Protein AF-A0A2G9TM14-F1 (afdb_monomer)

Secondary structure (DSSP, 8-state):
--------GGGHHHHHHHHHHHT----------SSSEEEE--SS-GGG---SEEEETHHHH-PPPPPP-----PPPPPPP-PPTT--HHHHHHHHHHSTTTS--HHHHTSS-S-TTS-EEE-SEETTTTEE--S--EE-S-SS-------

Solvent-accessible surface area (backbone atoms only — not comparable to full-atom values): 10535 Å² total; per-residue (Å²): 140,88,87,88,81,93,70,62,76,90,51,46,68,58,52,55,52,50,26,63,73,73,70,48,92,83,79,88,88,79,80,88,69,97,60,68,55,50,74,43,77,63,94,86,53,81,84,72,78,70,54,90,38,74,47,58,51,63,69,78,71,72,63,82,80,86,82,80,91,83,79,91,74,90,77,87,81,77,83,92,78,77,67,88,86,71,44,70,68,58,52,50,57,55,50,53,66,35,78,93,64,26,84,52,51,81,64,65,70,75,51,88,77,53,81,87,76,36,58,76,34,50,49,48,41,73,97,79,53,44,63,69,44,92,58,77,39,69,51,95,56,97,78,71,90,68,87,84,81,126

pLDDT: mean 88.78, std 11.67, range [35.34, 97.94]

Structure (mmCIF, N/CA/C/O backbone):
data_AF-A0A2G9TM14-F1
#
_entry.id   AF-A0A2G9TM14-F1
#
loop_
_atom_site.group_PDB
_atom_site.id
_atom_site.type_symbol
_atom_site.label_atom_id
_atom_site.label_alt_id
_atom_site.label_comp_id
_atom_site.label_asym_id
_atom_site.label_entity_id
_atom_site.label_seq_id
_atom_site.pdbx_PDB_ins_code
_atom_site.Cartn_x
_atom_site.Cartn_y
_atom_site.Cartn_z
_atom_site.occupancy
_atom_site.B_iso_or_equiv
_atom_site.auth_seq_id
_atom_site.auth_comp_id
_atom_site.auth_asym_id
_atom_site.auth_atom_id
_atom_site.pdbx_PDB_model_num
ATOM 1 N N . GLU A 1 1 ? -1.381 -6.769 13.322 1.00 81.75 1 GLU A N 1
ATOM 2 C CA . GLU A 1 1 ? -2.115 -5.546 12.958 1.00 81.75 1 GLU A CA 1
ATOM 3 C C . GLU A 1 1 ? -3.062 -5.262 14.109 1.00 81.75 1 GLU A C 1
ATOM 5 O O . GLU A 1 1 ? -3.769 -6.182 14.501 1.00 81.75 1 GLU A O 1
ATOM 10 N N . ASN A 1 2 ? -2.939 -4.099 14.749 1.00 91.44 2 ASN A N 1
ATOM 11 C CA . ASN A 1 2 ? -3.722 -3.729 15.928 1.00 91.44 2 ASN A CA 1
ATOM 12 C C . ASN A 1 2 ? -4.331 -2.359 15.658 1.00 91.44 2 ASN A C 1
ATOM 14 O O . ASN A 1 2 ? -3.583 -1.406 15.448 1.00 91.44 2 ASN A O 1
ATOM 18 N N . ASP A 1 3 ? -5.652 -2.275 15.729 1.00 92.94 3 ASP A N 1
ATOM 19 C CA . ASP A 1 3 ? -6.390 -1.030 15.560 1.00 92.94 3 ASP A CA 1
ATOM 20 C C . ASP A 1 3 ? -7.134 -0.679 16.846 1.00 92.94 3 ASP A C 1
ATOM 22 O O . ASP A 1 3 ? -7.548 -1.555 17.612 1.00 92.94 3 ASP A O 1
ATOM 26 N N . ALA A 1 4 ? -7.311 0.619 17.080 1.00 93.38 4 ALA A N 1
ATOM 27 C CA . ALA A 1 4 ? -8.100 1.144 18.183 1.00 93.38 4 ALA A CA 1
ATOM 28 C C . ALA A 1 4 ? -9.312 1.893 17.626 1.00 93.38 4 ALA A C 1
ATOM 30 O O . ALA A 1 4 ? -9.182 2.728 16.732 1.00 93.38 4 ALA A O 1
ATOM 31 N N . ALA A 1 5 ? -10.491 1.609 18.175 1.00 93.44 5 ALA A N 1
ATOM 32 C CA . ALA A 1 5 ? -11.732 2.262 17.787 1.00 93.44 5 ALA A CA 1
ATOM 33 C C . ALA A 1 5 ? -12.527 2.675 19.024 1.00 93.44 5 ALA A C 1
ATOM 35 O O . ALA A 1 5 ? -12.603 1.934 20.007 1.00 93.44 5 ALA A O 1
ATOM 36 N N . LEU A 1 6 ? -13.157 3.848 18.951 1.00 94.88 6 LEU A N 1
ATOM 37 C CA . LEU A 1 6 ? -14.148 4.270 19.930 1.00 94.88 6 LEU A CA 1
ATOM 38 C C . LEU A 1 6 ? -15.500 3.657 19.566 1.00 94.88 6 LEU A C 1
ATOM 40 O O . LEU A 1 6 ? -15.990 3.825 18.449 1.00 94.88 6 LEU A O 1
ATOM 44 N N . VAL A 1 7 ? -16.105 2.951 20.515 1.00 94.50 7 VAL A N 1
ATOM 45 C CA . VAL A 1 7 ? -17.383 2.266 20.323 1.00 94.50 7 VAL A CA 1
ATOM 46 C C . VAL A 1 7 ? -18.342 2.704 21.418 1.00 94.50 7 VAL A C 1
ATOM 48 O O . VAL A 1 7 ? -17.996 2.687 22.596 1.00 94.50 7 VAL A O 1
ATOM 51 N N . ASP A 1 8 ? -19.565 3.060 21.027 1.00 95.31 8 ASP A N 1
ATOM 52 C CA . ASP A 1 8 ? -20.675 3.243 21.962 1.00 95.31 8 ASP A CA 1
ATOM 53 C C . ASP A 1 8 ? -20.867 1.963 22.793 1.00 95.31 8 ASP A C 1
ATOM 55 O O . ASP A 1 8 ? -21.035 0.871 22.238 1.00 95.31 8 ASP A O 1
ATOM 59 N N . ALA A 1 9 ? -20.875 2.098 24.120 1.00 93.88 9 ALA A N 1
ATOM 60 C CA . ALA A 1 9 ? -21.027 0.987 25.055 1.00 93.88 9 ALA A CA 1
ATOM 61 C C . ALA A 1 9 ? -22.252 0.106 24.739 1.00 93.88 9 ALA A C 1
ATOM 63 O O . ALA A 1 9 ? -22.177 -1.119 24.848 1.00 93.88 9 ALA A O 1
ATOM 64 N N . ASN A 1 10 ? -23.345 0.694 24.239 1.00 96.44 10 ASN A N 1
ATOM 65 C CA . ASN A 1 10 ? -24.562 -0.036 23.872 1.00 96.44 10 ASN A CA 1
ATOM 66 C C . ASN A 1 10 ? -24.376 -0.962 22.656 1.00 96.44 10 ASN A C 1
ATOM 68 O O . ASN A 1 10 ? -25.161 -1.886 22.433 1.00 96.44 10 ASN A O 1
ATOM 72 N N . ARG A 1 11 ? -23.342 -0.732 21.840 1.00 95.88 11 ARG A N 1
ATOM 73 C CA . ARG A 1 11 ? -23.025 -1.529 20.643 1.00 95.88 11 ARG A CA 1
ATOM 74 C C . ARG A 1 11 ? -21.933 -2.566 20.887 1.00 95.88 11 ARG A C 1
ATOM 76 O O . ARG A 1 11 ? -21.705 -3.409 20.018 1.00 95.88 11 ARG A O 1
ATOM 83 N N . LEU A 1 12 ? -21.308 -2.563 22.064 1.00 94.06 12 LEU A N 1
ATOM 84 C CA . LEU A 1 12 ? -20.209 -3.463 22.404 1.00 94.06 12 LEU A CA 1
ATOM 85 C C . LEU A 1 12 ? -20.594 -4.944 22.255 1.00 94.06 12 LEU A C 1
ATOM 87 O O . LEU A 1 12 ? -19.833 -5.724 21.689 1.00 94.06 12 LEU A O 1
ATOM 91 N N . GLY A 1 13 ? -21.807 -5.326 22.670 1.00 95.31 13 GLY A N 1
ATOM 92 C CA . GLY A 1 13 ? -22.299 -6.699 22.506 1.00 95.31 13 GLY A CA 1
ATOM 93 C C . GLY A 1 13 ? -22.337 -7.158 21.041 1.00 95.31 13 GLY A C 1
ATOM 94 O O . GLY A 1 13 ? -21.963 -8.290 20.738 1.00 95.31 13 GLY A O 1
ATOM 95 N N . LYS A 1 14 ? -22.710 -6.261 20.115 1.00 95.88 14 LYS A N 1
ATOM 96 C CA . LYS A 1 14 ? -22.703 -6.542 18.669 1.00 95.88 14 LYS A CA 1
ATOM 97 C C . LYS A 1 14 ? -21.277 -6.703 18.142 1.00 95.88 14 LYS A C 1
ATOM 99 O O . LYS A 1 14 ? -21.022 -7.636 17.387 1.00 95.88 14 LYS A O 1
ATOM 104 N N . ILE A 1 15 ? -20.350 -5.844 18.570 1.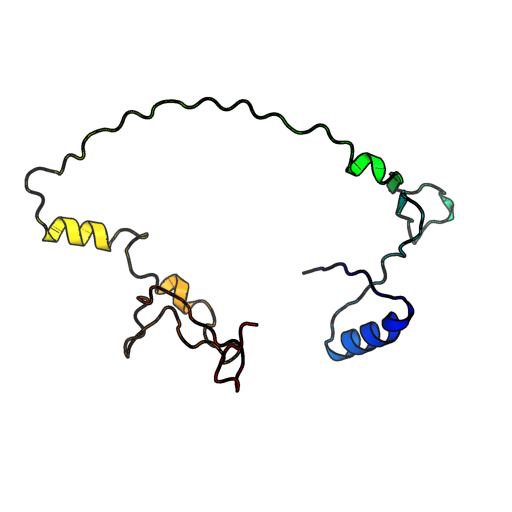00 95.50 15 ILE A N 1
ATOM 105 C CA . ILE A 1 15 ? -18.933 -5.940 18.187 1.00 95.50 15 ILE A CA 1
ATOM 106 C C . ILE A 1 15 ? -18.324 -7.260 18.665 1.00 95.50 15 ILE A C 1
ATOM 108 O O . ILE A 1 15 ? -17.694 -7.954 17.872 1.00 95.50 15 ILE A O 1
ATOM 112 N N . MET A 1 16 ? -18.572 -7.661 19.914 1.00 94.94 16 MET A N 1
ATOM 113 C CA . MET A 1 16 ? -18.070 -8.933 20.447 1.00 94.94 16 MET A CA 1
ATOM 114 C C . MET A 1 16 ? -18.645 -10.143 19.696 1.00 94.94 16 MET A C 1
ATOM 116 O O . MET A 1 16 ? -17.935 -11.121 19.466 1.00 94.94 16 MET A O 1
ATOM 120 N N . ALA A 1 17 ? -19.911 -10.085 19.269 1.00 96.69 17 ALA A N 1
ATOM 121 C CA . ALA A 1 17 ? -20.509 -11.133 18.442 1.00 96.69 17 ALA A CA 1
ATOM 122 C C . ALA A 1 17 ? -19.852 -11.225 17.050 1.00 96.69 17 ALA A C 1
ATOM 124 O O . ALA A 1 17 ? -19.527 -12.326 16.603 1.00 96.69 17 ALA A O 1
ATOM 125 N N . ILE A 1 18 ? -19.608 -10.083 16.393 1.00 96.25 18 ILE A N 1
ATOM 126 C CA . ILE A 1 18 ? -18.900 -10.020 15.103 1.00 96.25 18 ILE A CA 1
ATOM 127 C C . ILE A 1 18 ? -17.474 -10.560 15.254 1.00 96.25 18 ILE A C 1
ATOM 129 O O . ILE A 1 18 ? -17.064 -11.422 14.484 1.00 96.25 18 ILE A O 1
ATOM 133 N N . SER A 1 19 ? -16.753 -10.131 16.289 1.00 95.38 19 SER A N 1
ATOM 134 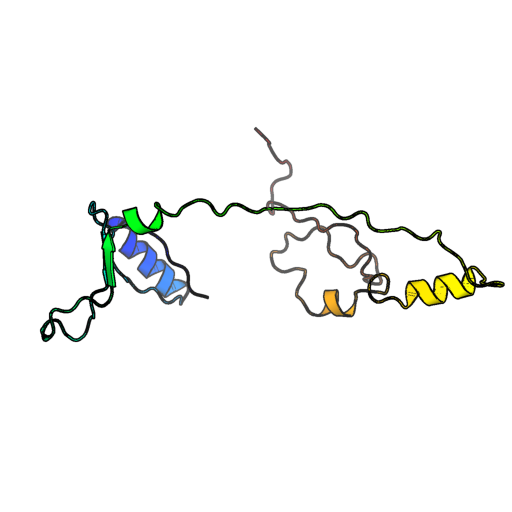C CA . SER A 1 19 ? -15.387 -10.575 16.589 1.00 95.38 19 SER A CA 1
ATOM 135 C C . SER A 1 19 ? -15.292 -12.093 16.766 1.00 95.38 19 SER A C 1
ATOM 137 O O . SER A 1 19 ? -14.417 -12.720 16.172 1.00 95.38 19 SER A O 1
ATOM 139 N N . ARG A 1 20 ? -16.226 -12.717 17.499 1.00 96.50 20 ARG A N 1
ATOM 140 C CA . ARG A 1 20 ? -16.272 -14.184 17.641 1.00 96.50 20 ARG A CA 1
ATOM 141 C C . ARG A 1 20 ? -16.537 -14.891 16.312 1.00 96.50 20 ARG A C 1
ATOM 143 O O . ARG A 1 20 ? -15.932 -15.929 16.058 1.00 96.50 20 ARG A O 1
ATOM 150 N N . ARG A 1 21 ? -17.421 -14.340 15.470 1.00 97.75 21 ARG A N 1
ATOM 151 C CA . ARG A 1 21 ? -17.733 -14.891 14.140 1.00 97.75 21 ARG A CA 1
ATOM 152 C C . ARG A 1 21 ? -16.528 -14.819 13.197 1.00 97.75 21 ARG A C 1
ATOM 154 O O . ARG A 1 21 ? -16.219 -15.816 12.555 1.00 97.75 21 ARG A O 1
ATOM 161 N N . GLU A 1 22 ? -15.850 -13.674 13.151 1.00 97.12 22 GLU A N 1
ATOM 162 C CA . GLU A 1 22 ? -14.683 -13.433 12.285 1.00 97.12 22 GLU A CA 1
ATOM 163 C C . GLU A 1 22 ? -13.360 -13.943 12.889 1.00 97.12 22 GLU A C 1
ATOM 165 O O . GLU A 1 22 ? -12.314 -13.871 12.252 1.00 97.12 22 GLU A O 1
ATOM 170 N N . LYS A 1 23 ? -13.393 -14.487 14.116 1.00 95.75 23 LYS A N 1
ATOM 171 C CA . LYS A 1 23 ? -12.218 -14.944 14.883 1.00 95.75 23 LYS A CA 1
ATOM 172 C C . LYS A 1 23 ? -11.167 -13.841 15.089 1.00 95.75 23 LYS A C 1
ATOM 174 O O . LYS A 1 23 ? -9.970 -14.113 15.133 1.00 95.75 23 LYS A O 1
ATOM 179 N N . CYS A 1 24 ? -11.621 -12.601 15.254 1.00 94.25 24 CYS A N 1
ATOM 180 C CA . CYS A 1 24 ? -10.773 -11.450 15.550 1.00 94.25 24 CYS A CA 1
ATOM 181 C C . CYS A 1 24 ? -10.702 -11.219 17.061 1.00 94.25 24 CYS A C 1
ATOM 183 O O . CYS A 1 24 ? -11.737 -11.181 17.725 1.00 94.25 24 CYS A O 1
ATOM 185 N N . THR A 1 25 ? -9.511 -11.007 17.615 1.00 93.88 25 THR A N 1
ATOM 186 C CA . THR A 1 25 ? -9.347 -10.678 19.038 1.00 93.88 25 THR A CA 1
ATOM 187 C C . THR A 1 25 ? -9.740 -9.225 19.298 1.00 93.88 25 THR A C 1
ATOM 189 O O . THR A 1 25 ? -9.211 -8.321 18.660 1.00 93.88 25 THR A O 1
ATOM 192 N N . VAL A 1 26 ? -10.634 -8.995 20.261 1.00 94.25 26 VAL A N 1
ATOM 193 C CA . VAL A 1 26 ? -11.014 -7.654 20.729 1.00 94.25 26 VAL A CA 1
ATOM 194 C C . VAL A 1 26 ? -10.742 -7.564 22.224 1.00 94.25 26 VAL A C 1
ATOM 196 O O . VAL A 1 26 ? -11.180 -8.422 22.988 1.00 94.25 26 VAL A O 1
ATOM 199 N N . SER A 1 27 ? -10.028 -6.515 22.632 1.00 93.31 27 SER A N 1
ATOM 200 C CA . SER A 1 27 ? -9.771 -6.194 24.035 1.00 93.31 27 SER A CA 1
ATOM 201 C C . SER A 1 27 ? -10.324 -4.812 24.354 1.00 93.31 27 SER A C 1
ATOM 203 O O . SER A 1 27 ? -10.117 -3.861 23.600 1.00 93.31 27 SER A O 1
ATOM 205 N N . ILE A 1 28 ? -11.034 -4.703 25.473 1.00 92.62 28 ILE A N 1
ATOM 206 C CA . ILE A 1 28 ? -11.543 -3.426 25.967 1.00 92.62 28 ILE A CA 1
ATOM 207 C C . ILE A 1 28 ? -10.449 -2.830 26.842 1.00 92.62 28 ILE A C 1
ATOM 209 O O . ILE A 1 28 ? -10.209 -3.296 27.952 1.00 92.62 28 ILE A O 1
ATOM 213 N N . VAL A 1 29 ? -9.771 -1.816 26.314 1.00 91.75 29 VAL A N 1
ATOM 214 C CA . VAL A 1 29 ? -8.580 -1.226 26.945 1.00 91.75 29 VAL A CA 1
ATOM 215 C C . VAL A 1 29 ? -8.889 -0.027 27.841 1.00 91.75 29 VAL A C 1
ATOM 217 O O . VAL A 1 29 ? -8.020 0.424 28.576 1.00 91.75 29 VAL A O 1
ATOM 220 N N . GLY A 1 30 ? -10.113 0.502 27.795 1.00 91.50 30 GLY A N 1
ATOM 221 C CA . GLY A 1 30 ? -10.500 1.649 28.606 1.00 91.50 30 GLY A CA 1
ATOM 222 C C . GLY A 1 30 ? -11.867 2.213 28.240 1.00 91.50 30 GLY A C 1
ATOM 223 O O . GLY A 1 30 ? -12.599 1.653 27.424 1.00 91.50 30 GLY A O 1
ATOM 224 N N . LYS A 1 31 ? -12.193 3.346 28.862 1.00 92.62 31 LYS A N 1
ATOM 225 C CA . LYS A 1 31 ? -13.397 4.141 28.610 1.00 92.62 31 LYS A CA 1
ATOM 226 C C . LYS A 1 31 ? -12.997 5.591 28.371 1.00 92.62 31 LYS A C 1
ATOM 228 O O . LYS A 1 31 ? -12.031 6.063 28.964 1.00 92.62 31 LYS A O 1
ATOM 233 N N . VAL A 1 32 ? -13.755 6.286 27.535 1.00 92.38 32 VAL A N 1
ATOM 234 C CA . VAL A 1 32 ? -13.632 7.739 27.388 1.00 92.38 32 VAL A CA 1
ATOM 235 C C . VAL A 1 32 ? -14.509 8.395 28.448 1.00 92.38 32 VAL A C 1
ATOM 237 O O . VAL A 1 32 ? -15.650 7.981 28.651 1.00 92.38 32 VAL A O 1
ATOM 240 N N . THR A 1 33 ? -13.950 9.372 29.148 1.00 90.31 33 THR A N 1
ATOM 241 C CA . THR A 1 33 ? -14.643 10.209 30.131 1.00 90.31 33 THR A CA 1
ATOM 242 C C . THR A 1 33 ? -14.658 11.653 29.636 1.00 90.31 33 THR A C 1
ATOM 244 O O . THR A 1 33 ? -13.939 11.999 28.701 1.00 90.31 33 THR A O 1
ATOM 247 N N . ASP A 1 34 ? -15.451 12.508 30.283 1.00 89.38 34 ASP A N 1
ATOM 248 C CA . ASP A 1 34 ? -15.470 13.954 30.005 1.00 89.38 34 ASP A CA 1
ATOM 249 C C . ASP A 1 34 ? -14.241 14.688 30.587 1.00 89.38 34 ASP A C 1
ATOM 251 O O . ASP A 1 34 ? -14.126 15.913 30.517 1.00 89.38 34 ASP A O 1
ATOM 255 N N . GLU A 1 35 ? -13.312 13.948 31.197 1.00 88.50 35 GLU A N 1
ATOM 256 C CA . GLU A 1 35 ? -12.087 14.485 31.773 1.00 88.50 35 GLU A CA 1
ATOM 257 C C . GLU A 1 35 ? -11.039 14.680 30.670 1.00 88.50 35 GLU A C 1
ATOM 259 O O . GLU A 1 35 ? -10.730 13.767 29.907 1.00 88.50 35 GLU A O 1
ATOM 264 N N . ASN A 1 36 ? -10.406 15.854 30.627 1.00 88.38 36 ASN A N 1
ATOM 265 C CA . ASN A 1 36 ? -9.295 16.148 29.711 1.00 88.38 36 ASN A CA 1
ATOM 266 C C . ASN A 1 36 ? -7.978 15.498 30.173 1.00 88.38 36 ASN A C 1
ATOM 268 O O . ASN A 1 36 ? -6.935 16.148 30.232 1.00 88.38 36 ASN A O 1
ATOM 272 N N . ARG A 1 37 ? -8.006 14.221 30.551 1.00 90.25 37 ARG A N 1
ATOM 273 C CA . ARG A 1 37 ? -6.892 13.537 31.211 1.00 90.25 37 ARG A CA 1
ATOM 274 C C . ARG A 1 37 ? -6.755 12.112 30.697 1.00 90.25 37 ARG A C 1
ATOM 276 O O . ARG A 1 37 ? -7.740 11.397 30.561 1.00 90.25 37 ARG A O 1
ATOM 283 N N . VAL A 1 38 ? -5.523 11.689 30.433 1.00 91.12 38 VAL A N 1
ATOM 284 C CA . VAL A 1 38 ? -5.211 10.302 30.071 1.00 91.12 38 VAL A CA 1
ATOM 285 C C . VAL A 1 38 ? -4.625 9.617 31.290 1.00 91.12 38 VAL A C 1
ATOM 287 O O . VAL A 1 38 ? -3.610 10.063 31.824 1.00 91.12 38 VAL A O 1
ATOM 290 N N . VAL A 1 39 ? -5.260 8.524 31.706 1.00 89.94 39 VAL A N 1
ATOM 291 C CA . VAL A 1 39 ? -4.822 7.712 32.841 1.00 89.94 39 VAL A CA 1
ATOM 292 C C . VAL A 1 39 ? -4.647 6.270 32.391 1.00 89.94 39 VAL A C 1
ATOM 294 O O . VAL A 1 39 ? -5.587 5.657 31.890 1.00 89.94 39 VAL A O 1
ATOM 297 N N . LEU A 1 40 ? -3.454 5.720 32.606 1.00 89.75 40 LEU A N 1
ATOM 298 C CA . LEU A 1 40 ? -3.204 4.287 32.502 1.00 89.75 40 LEU A CA 1
ATOM 299 C C . LEU A 1 40 ? -3.194 3.690 33.907 1.00 89.75 40 LEU A C 1
ATOM 301 O O . LEU A 1 40 ? -2.423 4.116 34.765 1.00 89.75 40 LEU A O 1
ATOM 305 N N . THR A 1 41 ? -4.044 2.696 34.131 1.00 84.69 41 THR A N 1
ATOM 306 C CA . THR A 1 41 ? -4.109 1.930 35.380 1.00 84.69 41 THR A CA 1
ATOM 307 C C . THR A 1 41 ? -3.504 0.549 35.164 1.00 84.69 41 THR A C 1
ATOM 309 O O . THR A 1 41 ? -3.799 -0.096 34.157 1.00 84.69 41 THR A O 1
ATOM 312 N N . ASN A 1 42 ? -2.673 0.079 36.094 1.00 72.88 42 ASN A N 1
ATOM 313 C CA . ASN A 1 42 ? -2.121 -1.272 36.030 1.00 72.88 42 ASN A CA 1
ATOM 314 C C . ASN A 1 42 ? -3.177 -2.269 36.538 1.00 72.88 42 ASN A C 1
ATOM 316 O O . ASN A 1 42 ? -3.688 -2.103 37.640 1.00 72.88 42 ASN A O 1
ATOM 320 N N . PHE A 1 43 ? -3.526 -3.291 35.751 1.00 60.72 43 PHE A N 1
ATOM 321 C CA . PHE A 1 43 ? -4.590 -4.246 36.110 1.00 60.72 43 PHE A CA 1
ATOM 322 C C . PHE A 1 43 ? -4.236 -5.169 37.296 1.00 60.72 43 PHE A C 1
ATOM 324 O O . PHE A 1 43 ? -5.131 -5.820 37.824 1.00 60.72 43 PHE A O 1
ATOM 331 N N . ALA A 1 44 ? -2.957 -5.267 37.686 1.00 56.53 44 ALA A N 1
ATOM 332 C CA . ALA A 1 44 ? -2.475 -6.257 38.656 1.00 56.53 44 ALA A CA 1
ATOM 333 C C . ALA A 1 44 ? -2.223 -5.713 40.075 1.00 56.53 44 ALA A C 1
ATOM 335 O O . ALA A 1 44 ? -2.313 -6.487 41.020 1.00 56.53 44 ALA A O 1
ATOM 336 N N . ASP A 1 45 ? -1.974 -4.410 40.241 1.00 52.00 45 ASP A N 1
ATOM 337 C CA . ASP A 1 45 ? -1.541 -3.834 41.521 1.00 52.00 45 ASP A CA 1
ATOM 338 C C . ASP A 1 45 ? -2.315 -2.545 41.841 1.00 52.00 45 ASP A C 1
ATOM 340 O O . ASP A 1 45 ? -1.795 -1.436 41.738 1.00 52.00 45 ASP A O 1
ATOM 344 N N . GLU A 1 46 ? -3.573 -2.674 42.278 1.00 53.47 46 GLU A N 1
ATOM 345 C CA . GLU A 1 46 ? -4.274 -1.568 42.963 1.00 53.47 46 GLU A CA 1
ATOM 346 C C . GLU A 1 46 ? -3.559 -1.156 44.268 1.00 53.47 46 GLU A C 1
ATOM 348 O O . GLU A 1 46 ? -3.790 -0.064 44.785 1.00 53.47 46 GLU A O 1
ATOM 353 N N . ALA A 1 47 ? -2.670 -2.010 44.789 1.00 56.09 47 ALA A N 1
ATOM 354 C CA . ALA A 1 47 ? -1.963 -1.804 46.048 1.00 56.09 47 ALA A CA 1
ATOM 355 C C . ALA A 1 47 ? -0.867 -0.723 45.991 1.00 56.09 47 ALA A C 1
ATOM 357 O O . ALA A 1 47 ? -0.590 -0.113 47.020 1.00 56.09 47 ALA A O 1
ATOM 358 N N . ASP A 1 48 ? -0.261 -0.462 44.824 1.00 58.75 48 ASP A N 1
ATOM 359 C CA . ASP A 1 48 ? 0.909 0.433 44.725 1.00 58.75 48 ASP A CA 1
ATOM 360 C C . ASP A 1 48 ? 0.535 1.895 44.400 1.00 58.75 48 ASP A C 1
ATOM 362 O O . ASP A 1 48 ? 1.385 2.784 44.390 1.00 58.75 48 ASP A O 1
ATOM 366 N N . GLY A 1 49 ? -0.753 2.169 44.126 1.00 65.19 49 GLY A N 1
ATOM 367 C CA . GLY A 1 49 ? -1.337 3.513 43.946 1.00 65.19 49 GLY A CA 1
ATOM 368 C C . GLY A 1 49 ? -0.749 4.375 42.813 1.00 65.19 49 GLY A C 1
ATOM 369 O O . GLY A 1 49 ? -1.276 5.448 42.507 1.00 65.19 49 GLY A O 1
ATOM 370 N N . THR A 1 50 ? 0.327 3.928 42.173 1.00 73.50 50 THR A N 1
ATOM 371 C CA . THR A 1 50 ? 1.092 4.659 41.172 1.00 73.50 50 THR A CA 1
ATOM 372 C C . THR A 1 50 ? 0.540 4.362 39.786 1.00 73.50 50 THR A C 1
ATOM 374 O O . THR A 1 50 ? 0.540 3.234 39.301 1.00 73.50 50 THR A O 1
ATOM 377 N N . LYS A 1 51 ? 0.040 5.409 39.129 1.00 80.50 51 LYS A N 1
ATOM 378 C CA . LYS A 1 51 ? -0.446 5.354 37.747 1.00 80.50 51 LYS A CA 1
ATOM 379 C C . LYS A 1 51 ? 0.747 5.526 36.804 1.00 80.50 51 LYS A C 1
ATOM 381 O O . LYS A 1 51 ? 1.356 6.596 36.835 1.00 80.50 51 LYS A O 1
ATOM 386 N N . PRO A 1 52 ? 1.090 4.534 35.956 1.00 85.56 52 PRO A N 1
ATOM 387 C CA . PRO A 1 52 ? 2.250 4.641 35.067 1.00 85.56 52 PRO A CA 1
ATOM 388 C C . PRO A 1 52 ? 2.166 5.808 34.078 1.00 85.56 52 PRO A C 1
ATOM 390 O O . PRO A 1 52 ? 3.186 6.363 33.679 1.00 85.56 52 PRO A O 1
ATOM 393 N N . VAL A 1 53 ? 0.949 6.176 33.673 1.00 88.12 53 VAL A N 1
ATOM 394 C CA . VAL A 1 53 ? 0.682 7.342 32.830 1.00 88.12 53 VAL A CA 1
ATOM 395 C C . VAL A 1 53 ? -0.457 8.120 33.453 1.00 88.12 53 VAL A C 1
ATOM 397 O O . VAL A 1 53 ? -1.526 7.560 33.704 1.00 88.12 53 VAL A O 1
ATOM 400 N N . ASP A 1 54 ? -0.223 9.405 33.688 1.00 90.12 54 ASP A N 1
ATOM 401 C CA . ASP A 1 54 ? -1.223 10.291 34.256 1.00 90.12 54 ASP A CA 1
ATOM 402 C C . ASP A 1 54 ? -0.939 11.753 33.871 1.00 90.12 54 ASP A C 1
ATOM 404 O O . ASP A 1 54 ? -0.081 12.403 34.469 1.00 90.12 54 ASP A O 1
ATOM 408 N N . PHE A 1 55 ? -1.607 12.269 32.833 1.00 89.81 55 PHE A N 1
ATOM 409 C CA . PHE A 1 55 ? -1.378 13.643 32.365 1.00 89.81 55 PHE A CA 1
ATOM 410 C C . PHE A 1 55 ? -2.617 14.299 31.740 1.00 89.81 55 PHE A C 1
ATOM 412 O O . PHE A 1 55 ? -3.500 13.627 31.204 1.00 89.81 55 PHE A O 1
ATOM 419 N N . ASP A 1 56 ? -2.662 15.635 31.792 1.00 89.56 56 ASP A N 1
ATOM 420 C CA . ASP A 1 56 ? -3.672 16.458 31.117 1.00 89.56 56 ASP A CA 1
ATOM 421 C C . ASP A 1 56 ? -3.410 16.486 29.602 1.00 89.56 56 ASP A C 1
ATOM 423 O O . ASP A 1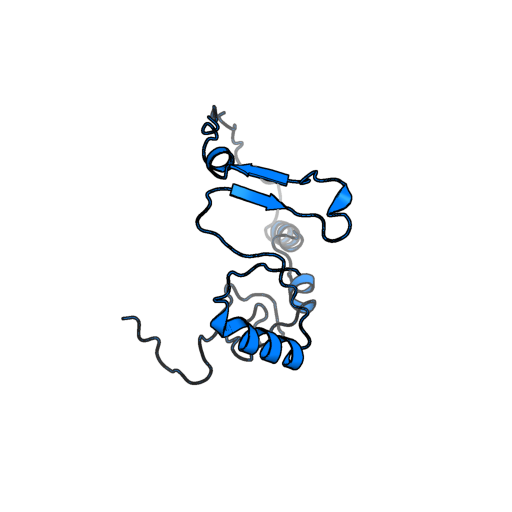 56 ? -2.314 16.819 29.141 1.00 89.56 56 ASP A O 1
ATOM 427 N N . THR A 1 57 ? -4.434 16.152 28.818 1.00 87.31 57 THR A N 1
ATOM 428 C CA . THR A 1 57 ? -4.392 16.130 27.347 1.00 87.31 57 THR A CA 1
ATOM 429 C C . THR A 1 57 ? -3.951 17.445 26.703 1.00 87.31 57 THR A C 1
ATOM 431 O O . THR A 1 57 ? -3.400 17.405 25.602 1.00 87.31 57 THR A O 1
ATOM 434 N N . LYS A 1 58 ? -4.113 18.599 27.367 1.00 85.06 58 LYS A N 1
ATOM 435 C CA . LYS A 1 58 ? -3.666 19.909 26.856 1.00 85.06 58 LYS A CA 1
ATOM 436 C C . LYS A 1 58 ? -2.181 19.930 26.496 1.00 85.06 58 LYS A C 1
ATOM 438 O O . LYS A 1 58 ? -1.801 20.510 25.481 1.00 85.06 58 LYS A O 1
ATOM 443 N N . ILE A 1 59 ? -1.359 19.196 27.248 1.00 84.31 59 ILE A N 1
ATOM 444 C CA . ILE A 1 59 ? 0.095 19.105 27.045 1.00 84.31 59 ILE A CA 1
ATOM 445 C C . ILE A 1 59 ? 0.444 18.518 25.662 1.00 84.31 59 ILE A C 1
ATOM 447 O O . ILE A 1 59 ? 1.500 18.814 25.104 1.00 84.31 59 ILE A O 1
ATOM 451 N N . LEU A 1 60 ? -0.438 17.702 25.068 1.00 80.62 60 LEU A N 1
ATOM 452 C CA . LEU A 1 60 ? -0.226 17.154 23.723 1.00 80.62 60 LEU A CA 1
ATOM 453 C C . LEU A 1 60 ? -0.432 18.201 22.618 1.00 80.62 60 LEU A C 1
ATOM 455 O O . LEU A 1 60 ? 0.189 18.091 21.561 1.00 80.62 60 LEU A O 1
ATOM 459 N N . GLY A 1 61 ? -1.297 19.194 22.850 1.00 72.94 61 GLY A N 1
ATOM 460 C CA . GLY A 1 61 ? -1.635 20.238 21.878 1.00 72.94 61 GLY A CA 1
ATOM 461 C C . GLY A 1 61 ? -0.731 21.471 21.945 1.00 72.94 61 GLY A C 1
ATOM 462 O O . GLY A 1 61 ? -0.543 22.151 20.938 1.00 72.94 61 GLY A O 1
ATOM 463 N N . GLU A 1 62 ? -0.131 21.743 23.102 1.00 75.69 62 GLU A N 1
ATOM 464 C CA . GLU A 1 62 ? 0.683 22.938 23.371 1.00 75.69 62 GLU A CA 1
ATOM 465 C C . GLU A 1 62 ? 2.160 22.753 22.986 1.00 75.69 62 GLU A C 1
ATOM 467 O O . GLU A 1 62 ? 3.076 23.002 23.767 1.00 75.69 62 GLU A O 1
ATOM 472 N N . ARG A 1 63 ? 2.422 22.299 21.756 1.00 78.31 63 ARG A N 1
ATOM 473 C CA . ARG A 1 63 ? 3.786 22.276 21.211 1.00 78.31 63 ARG A CA 1
ATOM 474 C C . ARG A 1 63 ? 4.018 23.484 20.323 1.00 78.31 63 ARG A C 1
ATOM 476 O O . ARG A 1 63 ? 3.251 23.743 19.395 1.00 78.31 63 ARG A O 1
ATOM 483 N N . GLU A 1 64 ? 5.112 24.196 20.574 1.00 85.56 64 GLU A N 1
ATOM 484 C CA . GLU A 1 64 ? 5.559 25.255 19.677 1.00 85.56 64 GLU A CA 1
ATOM 485 C C . GLU A 1 64 ? 5.756 24.700 18.262 1.00 85.56 64 GLU A C 1
ATOM 487 O O . GLU A 1 64 ? 6.296 23.608 18.051 1.00 85.56 64 GLU A O 1
ATOM 492 N N . LYS A 1 65 ? 5.287 25.455 17.266 1.00 86.94 65 LYS A N 1
ATOM 493 C CA . LYS A 1 65 ? 5.457 25.070 15.867 1.00 86.94 65 LYS A CA 1
ATOM 494 C C . LYS A 1 65 ? 6.943 25.072 15.535 1.00 86.94 65 LYS A C 1
ATOM 496 O O . LYS A 1 65 ? 7.624 26.081 15.702 1.00 86.94 65 LYS A O 1
ATOM 501 N N . LYS A 1 66 ? 7.433 23.957 14.997 1.00 90.69 66 LYS A N 1
ATOM 502 C CA . LYS A 1 66 ? 8.808 23.868 14.506 1.00 90.69 66 LYS A CA 1
ATOM 503 C C . LYS A 1 66 ? 9.008 24.852 13.350 1.00 90.69 66 LYS A C 1
ATOM 505 O O . LYS A 1 66 ? 8.357 24.730 12.314 1.00 90.69 66 LYS A O 1
ATOM 510 N N . VAL A 1 67 ? 9.924 25.801 13.522 1.00 94.00 67 VAL A N 1
ATOM 511 C CA . VAL A 1 67 ? 10.340 26.729 12.465 1.00 94.00 67 VAL A CA 1
ATOM 512 C C . VAL A 1 67 ? 11.470 26.082 11.668 1.00 94.00 67 VAL A C 1
ATOM 514 O O . VAL A 1 67 ? 12.482 25.665 12.230 1.00 94.00 67 VAL A O 1
ATOM 517 N N . PHE A 1 68 ? 11.287 25.967 10.354 1.00 94.25 68 PHE A N 1
ATOM 518 C CA . PHE A 1 68 ? 12.316 25.473 9.443 1.00 94.25 68 PHE A CA 1
ATOM 519 C C . PHE A 1 68 ? 12.946 26.651 8.703 1.00 94.25 68 PHE A C 1
ATOM 521 O O . PHE A 1 68 ? 12.263 27.368 7.975 1.00 94.25 68 PHE A O 1
ATOM 528 N N . HIS A 1 69 ? 14.257 26.827 8.861 1.00 94.50 69 HIS A N 1
ATOM 529 C CA . HIS A 1 69 ? 15.037 27.778 8.075 1.00 94.50 69 HIS A CA 1
ATOM 530 C C . HIS A 1 69 ? 15.606 27.054 6.854 1.00 94.50 69 HIS A C 1
ATOM 532 O O . HIS A 1 69 ? 16.551 26.274 6.969 1.00 94.50 69 HIS A O 1
ATOM 538 N N . LEU A 1 70 ? 14.987 27.267 5.693 1.00 93.88 70 LEU A N 1
ATOM 539 C CA . LEU A 1 70 ? 15.392 26.653 4.432 1.00 93.88 70 LEU A CA 1
ATOM 540 C C . LEU A 1 70 ? 16.157 27.669 3.592 1.00 93.88 70 LEU A C 1
ATOM 542 O O . LEU A 1 70 ? 15.671 28.771 3.356 1.00 93.88 70 LEU A O 1
ATOM 546 N N . ASN A 1 71 ? 17.319 27.261 3.094 1.00 94.38 71 ASN A N 1
ATOM 547 C CA . ASN A 1 71 ? 18.086 28.026 2.121 1.00 94.38 71 ASN A CA 1
ATOM 548 C C . ASN A 1 71 ? 18.117 27.243 0.811 1.00 94.38 71 ASN A C 1
ATOM 550 O O . ASN A 1 71 ? 18.433 26.053 0.806 1.00 94.38 71 ASN A O 1
ATOM 554 N N . SER A 1 72 ? 17.789 27.906 -0.297 1.00 93.44 72 SER A N 1
ATOM 555 C CA . SER A 1 72 ? 17.954 27.321 -1.625 1.00 93.44 72 SER A CA 1
ATOM 556 C C . SER A 1 72 ? 19.392 27.520 -2.079 1.00 93.44 72 SER A C 1
ATOM 558 O O . SER A 1 72 ? 19.917 28.633 -2.033 1.00 93.44 72 SER A O 1
ATOM 560 N N . THR A 1 73 ? 20.032 26.442 -2.515 1.00 93.94 73 THR A N 1
ATOM 561 C CA . THR A 1 73 ? 21.346 26.493 -3.146 1.00 93.94 73 THR A CA 1
ATOM 562 C C . TH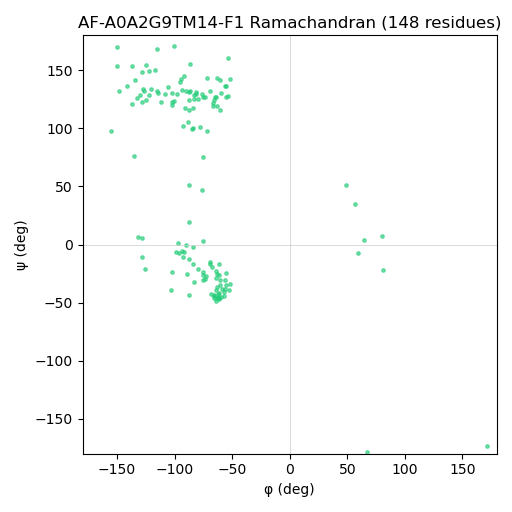R A 1 73 ? 21.186 26.208 -4.638 1.00 93.94 73 THR A C 1
ATOM 564 O O . THR A 1 73 ? 20.531 25.230 -5.008 1.00 93.94 73 THR A O 1
ATOM 567 N N . PRO A 1 74 ? 21.748 27.049 -5.525 1.00 91.69 74 PRO A N 1
ATOM 568 C CA . PRO A 1 74 ? 21.700 26.780 -6.953 1.00 91.69 74 PRO A CA 1
ATOM 569 C C . PRO A 1 74 ? 22.509 25.515 -7.255 1.00 91.69 74 PRO A C 1
ATOM 571 O O . PRO A 1 74 ? 23.688 25.422 -6.916 1.00 91.69 74 PRO A O 1
ATOM 574 N N . MET A 1 75 ? 21.873 24.535 -7.896 1.00 93.19 75 MET A N 1
ATOM 575 C CA . MET A 1 75 ? 22.551 23.336 -8.380 1.00 93.19 75 MET A CA 1
ATOM 576 C C . MET A 1 75 ? 23.100 23.621 -9.786 1.00 93.19 75 MET A C 1
ATOM 578 O O . MET A 1 75 ? 22.303 23.873 -10.694 1.00 93.19 75 MET A O 1
ATOM 582 N N . PRO A 1 76 ? 24.429 23.609 -10.002 1.00 91.44 76 PRO A N 1
ATOM 583 C CA . PRO A 1 76 ? 24.988 23.810 -11.331 1.00 91.44 76 PRO A CA 1
ATOM 584 C C . PRO A 1 76 ? 24.607 22.628 -12.226 1.00 91.44 76 PRO A C 1
ATOM 586 O O . PRO A 1 76 ? 24.948 21.480 -11.943 1.00 91.44 76 PRO A O 1
ATOM 589 N N . LEU A 1 77 ? 23.886 22.909 -13.310 1.00 94.00 77 LEU A N 1
ATOM 590 C CA . LEU A 1 77 ? 23.526 21.915 -14.314 1.00 94.00 77 LEU A CA 1
ATOM 591 C C . LEU A 1 77 ? 24.611 21.877 -15.390 1.00 94.00 77 LEU A C 1
ATOM 593 O O . LEU A 1 77 ? 25.018 22.917 -15.906 1.00 94.00 77 LEU A O 1
ATOM 597 N N . ARG A 1 78 ? 25.066 20.676 -15.752 1.00 93.06 78 ARG A N 1
ATOM 598 C CA . ARG A 1 78 ? 25.932 20.472 -16.918 1.00 93.06 78 ARG A CA 1
ATOM 599 C C . ARG A 1 78 ? 25.073 20.102 -18.121 1.00 93.06 78 ARG A C 1
ATOM 601 O O . ARG A 1 78 ? 24.099 19.362 -17.987 1.00 93.06 78 ARG A O 1
ATOM 608 N N . GLN A 1 79 ? 25.452 20.594 -19.295 1.00 93.88 79 GLN A N 1
ATOM 609 C CA . GLN A 1 79 ? 24.851 20.153 -20.547 1.00 93.88 79 GLN A CA 1
ATOM 610 C C . GLN A 1 79 ? 25.086 18.648 -20.751 1.00 93.88 79 GLN A C 1
ATOM 612 O O . GLN A 1 79 ? 26.151 18.122 -20.428 1.00 93.88 79 GLN A O 1
ATOM 617 N N . LEU A 1 80 ? 24.080 17.951 -21.280 1.00 93.38 80 LEU A N 1
ATOM 618 C CA . LEU A 1 80 ? 24.202 16.535 -21.609 1.00 93.38 80 LEU A CA 1
ATOM 619 C C . LEU A 1 80 ? 25.211 16.348 -22.749 1.00 93.38 80 LEU A C 1
ATOM 621 O O . LEU A 1 80 ? 25.011 16.860 -23.849 1.00 93.38 80 LEU A O 1
ATOM 625 N N . GLU A 1 81 ? 26.258 15.571 -22.493 1.00 94.19 81 GLU A N 1
ATOM 626 C CA . GLU A 1 81 ? 27.253 15.162 -23.484 1.00 94.19 81 GLU A CA 1
ATOM 627 C C . GLU A 1 81 ? 27.110 13.658 -23.734 1.00 94.19 81 GLU A C 1
ATOM 629 O O . GLU A 1 81 ? 27.182 12.852 -22.803 1.00 94.19 81 GLU A O 1
ATOM 634 N N . LEU A 1 82 ? 26.880 13.271 -24.990 1.00 92.12 82 LEU A N 1
ATOM 635 C CA . LEU A 1 82 ? 26.797 11.866 -25.385 1.00 92.12 82 LEU A CA 1
ATOM 636 C C . LEU A 1 82 ? 28.177 11.356 -25.831 1.00 92.12 82 LEU A C 1
ATOM 638 O O . LEU A 1 82 ? 28.919 12.107 -26.468 1.00 92.12 82 LEU A O 1
ATOM 642 N N . PRO A 1 83 ? 28.524 10.084 -25.559 1.00 92.94 83 PRO A N 1
ATOM 643 C CA . PRO A 1 83 ? 29.755 9.486 -26.061 1.00 92.94 83 PRO A CA 1
ATOM 644 C C . PRO A 1 83 ? 29.861 9.580 -27.588 1.00 92.94 83 PRO A C 1
ATOM 646 O O . PRO A 1 83 ? 28.903 9.291 -28.310 1.00 92.94 83 PRO A O 1
ATOM 649 N N . ALA A 1 84 ? 31.044 9.945 -28.085 1.00 92.44 84 ALA A N 1
ATOM 650 C CA . ALA A 1 84 ? 31.311 9.980 -29.517 1.00 92.44 84 ALA A CA 1
ATOM 651 C C . ALA A 1 84 ? 31.118 8.582 -30.133 1.00 92.44 84 ALA A C 1
ATOM 653 O O . ALA A 1 84 ? 31.639 7.591 -29.624 1.00 92.44 84 ALA A O 1
ATOM 654 N N . GLY A 1 85 ? 30.353 8.503 -31.224 1.00 94.00 85 GLY A N 1
ATOM 655 C CA . GLY A 1 85 ? 30.044 7.236 -31.894 1.00 94.00 85 GLY A CA 1
ATOM 656 C C . GLY A 1 85 ? 28.928 6.407 -31.244 1.00 94.00 85 GLY A C 1
ATOM 657 O O . GLY A 1 85 ? 28.692 5.286 -31.693 1.00 94.00 85 GLY A O 1
ATOM 658 N N . LEU A 1 86 ? 28.219 6.932 -30.232 1.00 96.38 86 LEU A N 1
ATOM 659 C CA . LEU A 1 86 ? 27.042 6.265 -29.669 1.00 96.38 86 LEU A CA 1
ATOM 660 C C . LEU A 1 86 ? 25.963 6.086 -30.743 1.00 96.38 86 LEU A C 1
ATOM 662 O O . LEU A 1 86 ? 25.379 7.049 -31.241 1.00 96.38 86 LEU A O 1
ATOM 666 N N . THR A 1 87 ? 25.656 4.835 -31.064 1.00 97.12 87 THR A N 1
ATOM 667 C CA . THR A 1 87 ? 24.547 4.500 -31.960 1.00 97.12 87 THR A CA 1
ATOM 668 C C . THR A 1 87 ? 23.233 4.387 -31.191 1.00 97.12 87 THR A C 1
ATOM 670 O O . THR A 1 87 ? 23.204 4.030 -30.011 1.00 97.12 87 THR A O 1
ATOM 673 N N . VAL A 1 88 ? 22.110 4.595 -31.883 1.00 96.19 88 VAL A N 1
ATOM 674 C CA . VAL A 1 88 ? 20.765 4.410 -31.306 1.00 96.19 88 VAL A CA 1
ATOM 675 C C . VAL A 1 88 ? 20.579 2.996 -30.747 1.00 96.19 88 VAL A C 1
ATOM 677 O O . VAL A 1 88 ? 19.991 2.825 -29.683 1.00 96.19 88 VAL A O 1
ATOM 680 N N . ARG A 1 89 ? 21.123 1.975 -31.423 1.00 97.56 89 ARG A N 1
ATOM 681 C CA . ARG A 1 89 ? 21.049 0.580 -30.968 1.00 97.56 89 ARG A CA 1
ATOM 682 C C . ARG A 1 89 ? 21.753 0.379 -29.622 1.00 97.56 89 ARG A C 1
ATOM 684 O O . ARG A 1 89 ? 21.178 -0.254 -28.743 1.00 97.56 89 ARG A O 1
ATOM 691 N N . GLN A 1 90 ? 22.955 0.930 -29.453 1.00 96.81 90 GLN A N 1
ATOM 692 C CA . GLN A 1 90 ? 23.697 0.853 -28.188 1.00 96.81 90 GLN A CA 1
ATOM 693 C C . GLN A 1 90 ? 22.975 1.612 -27.072 1.00 96.81 90 GLN A C 1
ATOM 695 O O . GLN A 1 90 ? 22.824 1.088 -25.971 1.00 96.81 90 GLN A O 1
ATOM 700 N N . ALA A 1 91 ? 22.469 2.814 -27.368 1.00 96.50 91 ALA A N 1
ATOM 701 C CA . ALA A 1 91 ? 21.699 3.597 -26.407 1.00 96.50 91 ALA A CA 1
ATOM 702 C C . ALA A 1 91 ? 20.444 2.842 -25.939 1.00 96.50 91 ALA A C 1
ATOM 704 O O . ALA A 1 91 ? 20.181 2.762 -24.741 1.00 96.50 91 ALA A O 1
ATOM 705 N N . LEU A 1 92 ? 19.701 2.230 -26.866 1.00 97.38 92 LEU A N 1
ATOM 706 C CA . LEU A 1 92 ? 18.514 1.440 -26.549 1.00 97.38 92 LEU A CA 1
ATOM 707 C C . LEU A 1 92 ? 18.854 0.226 -25.674 1.00 97.38 92 LEU A C 1
ATOM 709 O O . LEU A 1 92 ? 18.143 -0.048 -24.710 1.00 97.38 92 LEU A O 1
ATOM 713 N N . GLU A 1 93 ? 19.947 -0.478 -25.971 1.00 96.94 93 GLU A N 1
ATOM 714 C CA . GLU A 1 93 ? 20.404 -1.608 -25.158 1.00 96.94 93 GLU A CA 1
ATOM 715 C C . GLU A 1 93 ? 20.753 -1.180 -23.726 1.00 96.94 93 GLU A C 1
ATOM 717 O O . GLU A 1 93 ? 20.376 -1.860 -22.771 1.00 96.94 93 GLU A O 1
ATOM 722 N N . MET A 1 94 ? 21.416 -0.032 -23.560 1.00 96.19 94 MET A N 1
ATOM 723 C CA . MET A 1 94 ? 21.710 0.530 -22.240 1.00 96.19 94 MET A CA 1
ATOM 724 C C . MET A 1 94 ? 20.426 0.901 -21.493 1.00 96.19 94 MET A C 1
ATOM 726 O O . MET A 1 94 ? 20.249 0.510 -20.340 1.00 96.19 94 MET A O 1
ATOM 730 N N . VAL A 1 95 ? 19.508 1.611 -22.155 1.00 96.81 95 VAL A N 1
ATOM 731 C CA . VAL A 1 95 ? 18.249 2.079 -21.561 1.00 96.81 95 VAL A CA 1
ATOM 732 C C . VAL A 1 95 ? 17.367 0.907 -21.131 1.00 96.81 95 VAL A C 1
ATOM 734 O O . VAL A 1 95 ? 16.882 0.900 -20.004 1.00 96.81 95 VAL A O 1
ATOM 737 N N . LEU A 1 96 ? 17.203 -0.122 -21.968 1.00 97.06 96 LEU A N 1
ATOM 738 C CA . LEU A 1 96 ? 16.362 -1.282 -21.646 1.00 97.06 96 LEU A CA 1
ATOM 739 C C . LEU A 1 96 ? 16.939 -2.174 -20.532 1.00 97.06 96 LEU A C 1
ATOM 741 O O . LEU A 1 96 ? 16.193 -2.957 -19.941 1.00 97.06 96 LEU A O 1
ATOM 745 N N . ARG A 1 97 ? 18.235 -2.049 -20.213 1.00 96.50 97 ARG A N 1
ATOM 746 C CA . ARG A 1 97 ? 18.878 -2.720 -19.069 1.00 96.50 97 ARG A CA 1
ATOM 747 C C . ARG A 1 97 ? 18.714 -1.959 -17.750 1.00 96.50 97 ARG A C 1
ATOM 749 O O . ARG A 1 97 ? 18.918 -2.557 -16.694 1.00 96.50 97 ARG A O 1
ATOM 756 N N . LEU A 1 98 ? 18.348 -0.674 -17.774 1.00 97.94 98 LEU A N 1
ATOM 757 C CA . LEU A 1 98 ? 18.136 0.099 -16.549 1.00 97.94 98 LEU A CA 1
ATOM 758 C C . LEU A 1 98 ? 16.943 -0.472 -15.771 1.00 97.94 98 LEU A C 1
ATOM 760 O O . LEU A 1 98 ? 15.851 -0.539 -16.332 1.00 97.94 98 LEU A O 1
ATOM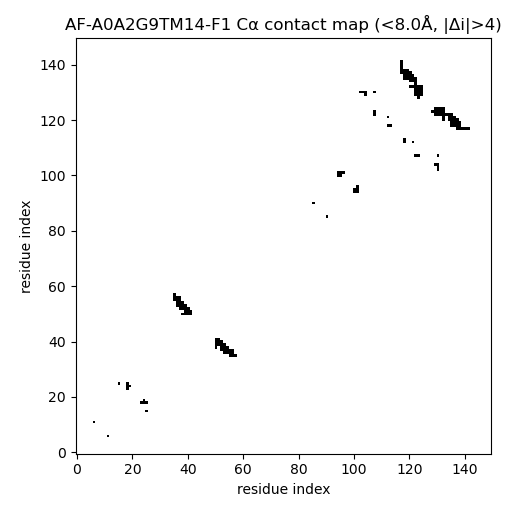 764 N N . PRO A 1 99 ? 17.076 -0.817 -14.476 1.00 96.69 99 PRO A N 1
ATOM 765 C CA . PRO A 1 99 ? 15.967 -1.369 -13.693 1.00 96.69 99 PRO A CA 1
ATOM 766 C C . PRO A 1 99 ? 14.718 -0.479 -13.661 1.00 96.69 99 PRO A C 1
ATOM 768 O O . PRO A 1 99 ? 13.601 -0.992 -13.610 1.00 96.69 99 PRO A O 1
ATOM 771 N N . SER A 1 100 ? 14.883 0.846 -13.750 1.00 97.06 100 SER A N 1
ATOM 772 C CA . SER A 1 100 ? 13.780 1.812 -13.845 1.00 97.06 100 SER A CA 1
ATOM 773 C C . SER A 1 100 ? 12.958 1.659 -15.130 1.00 97.06 100 SER A C 1
ATOM 775 O O . SER A 1 100 ? 11.745 1.853 -15.089 1.00 97.06 100 SER A O 1
ATOM 777 N N . VAL A 1 101 ? 13.557 1.191 -16.228 1.00 97.12 101 VAL A N 1
ATOM 778 C CA . VAL A 1 101 ? 12.908 1.016 -17.541 1.00 97.12 101 VAL A CA 1
ATOM 779 C C . VAL A 1 101 ? 12.563 -0.445 -17.831 1.00 97.12 101 VAL A C 1
ATOM 781 O O . VAL A 1 101 ? 11.484 -0.733 -18.338 1.00 97.12 101 VAL A O 1
ATOM 784 N N . ALA A 1 102 ? 13.445 -1.375 -17.463 1.00 96.25 102 ALA A N 1
ATOM 785 C CA . ALA A 1 102 ? 13.319 -2.805 -17.722 1.00 96.25 102 ALA A CA 1
ATOM 786 C C . ALA A 1 102 ? 11.984 -3.397 -17.228 1.00 96.25 102 ALA A C 1
ATOM 788 O O . ALA A 1 102 ? 11.309 -2.847 -16.352 1.00 96.25 102 ALA A O 1
ATOM 789 N N . SER A 1 103 ? 11.614 -4.565 -17.759 1.00 95.19 103 SER A N 1
ATOM 790 C CA . SER A 1 103 ? 10.367 -5.247 -17.396 1.00 95.19 103 SER A CA 1
ATOM 791 C C . SER A 1 103 ? 10.230 -5.448 -15.883 1.00 95.19 103 SER A C 1
ATOM 793 O O . SER A 1 103 ? 11.086 -6.044 -15.230 1.00 95.19 103 SER A O 1
ATOM 795 N N . LYS A 1 104 ? 9.095 -5.015 -15.327 1.00 95.25 104 LYS A N 1
ATOM 796 C CA . LYS A 1 104 ? 8.765 -5.154 -13.899 1.00 95.25 104 LYS A CA 1
ATOM 797 C C . LYS A 1 104 ? 8.092 -6.486 -13.568 1.00 95.25 104 LYS A C 1
ATOM 799 O O . LYS A 1 104 ? 7.461 -6.611 -12.520 1.00 95.25 104 LYS A O 1
ATOM 804 N N . ARG A 1 105 ? 8.228 -7.500 -14.437 1.00 94.06 105 ARG A N 1
ATOM 805 C CA . ARG A 1 105 ? 7.555 -8.802 -14.278 1.00 94.06 105 ARG A CA 1
ATOM 806 C C . ARG A 1 105 ? 7.813 -9.418 -12.901 1.00 94.06 105 ARG A C 1
ATOM 808 O O . ARG A 1 105 ? 6.878 -9.931 -12.297 1.00 94.06 105 ARG A O 1
ATOM 815 N N . TYR A 1 106 ? 9.036 -9.281 -12.384 1.00 92.44 106 TYR A N 1
ATOM 816 C CA . TYR A 1 106 ? 9.422 -9.796 -11.068 1.00 92.44 106 TYR A CA 1
ATOM 817 C C . TYR A 1 106 ? 8.682 -9.139 -9.887 1.00 92.44 106 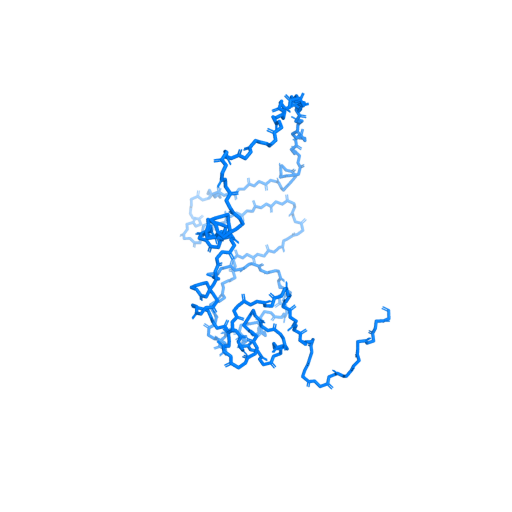TYR A C 1
ATOM 819 O O . TYR A 1 106 ? 8.623 -9.738 -8.817 1.00 92.44 106 TYR A O 1
ATOM 827 N N . LEU A 1 107 ? 8.146 -7.923 -10.053 1.00 93.88 107 LEU A N 1
ATOM 828 C CA . LEU A 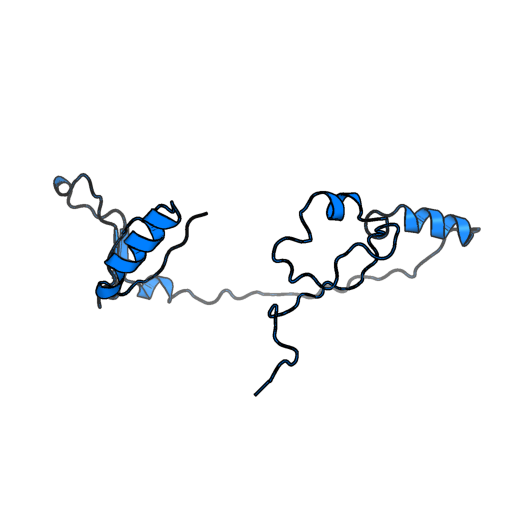1 107 ? 7.297 -7.256 -9.059 1.00 93.88 107 LEU A CA 1
ATOM 829 C C . LEU A 1 107 ? 5.836 -7.655 -9.251 1.00 93.88 107 LEU A C 1
ATOM 831 O O . LEU A 1 107 ? 5.142 -7.964 -8.289 1.00 93.88 107 LEU A O 1
ATOM 835 N N . THR A 1 108 ? 5.374 -7.692 -10.501 1.00 91.81 108 THR A N 1
ATOM 836 C CA . THR A 1 108 ? 3.956 -7.909 -10.811 1.00 91.81 108 THR A CA 1
ATOM 837 C C . THR A 1 108 ? 3.502 -9.356 -10.629 1.00 91.81 108 THR A C 1
ATOM 839 O O . THR A 1 108 ? 2.313 -9.587 -10.464 1.00 91.81 108 THR A O 1
ATOM 842 N N . SER A 1 109 ? 4.403 -10.342 -10.693 1.00 88.00 109 SER A N 1
ATOM 843 C CA . SER A 1 109 ? 4.040 -11.765 -10.584 1.00 88.00 109 SER A CA 1
ATOM 844 C C . SER A 1 109 ? 4.099 -12.328 -9.163 1.00 88.00 109 SER A C 1
ATOM 846 O O . SER A 1 109 ? 3.752 -13.486 -8.969 1.00 88.00 109 SER A O 1
ATOM 848 N N . LYS A 1 110 ? 4.586 -11.556 -8.184 1.00 90.50 110 LYS A N 1
ATOM 849 C CA . LYS A 1 110 ? 4.742 -12.015 -6.791 1.00 90.50 110 LYS A CA 1
ATOM 850 C C . LYS A 1 110 ? 3.496 -11.815 -5.935 1.00 90.50 110 LYS A C 1
ATOM 852 O O . LYS A 1 110 ? 3.445 -12.322 -4.821 1.00 90.50 110 LYS A O 1
ATOM 857 N N . VAL A 1 111 ? 2.535 -11.046 -6.432 1.00 87.19 111 VAL A N 1
ATOM 858 C CA . VAL A 1 111 ? 1.336 -10.641 -5.701 1.00 87.19 111 VAL A CA 1
ATOM 859 C C . VAL A 1 111 ? 0.092 -11.095 -6.449 1.00 87.19 111 VAL A C 1
ATOM 861 O O . VAL A 1 111 ? 0.097 -11.174 -7.682 1.00 87.19 111 VAL A O 1
ATOM 864 N N . ASP A 1 112 ? -0.969 -11.387 -5.701 1.00 90.69 112 ASP A N 1
ATOM 865 C CA . ASP A 1 112 ? -2.298 -11.564 -6.278 1.00 90.69 112 ASP A CA 1
ATOM 866 C C . ASP A 1 112 ? -2.762 -10.244 -6.913 1.00 90.69 112 ASP A C 1
ATOM 868 O O . ASP A 1 112 ? -2.447 -9.155 -6.427 1.00 90.69 112 ASP A O 1
ATOM 872 N N . ARG A 1 113 ? -3.465 -10.337 -8.043 1.00 86.12 113 ARG A N 1
ATOM 873 C CA . ARG A 1 113 ? -3.929 -9.176 -8.819 1.00 86.12 113 ARG A CA 1
ATOM 874 C C . ARG A 1 113 ? -5.403 -9.250 -9.204 1.00 86.12 113 ARG A C 1
ATOM 876 O O . ARG A 1 113 ? -5.869 -8.417 -9.975 1.00 86.12 113 ARG A O 1
ATOM 883 N N . SER A 1 114 ? -6.124 -10.247 -8.712 1.00 86.00 114 SER A N 1
ATOM 884 C CA . SER A 1 114 ? -7.508 -10.551 -9.091 1.00 86.00 114 SER A CA 1
ATOM 885 C C . SER A 1 114 ? -8.446 -10.700 -7.900 1.00 86.00 114 SER A C 1
ATOM 887 O O . SER A 1 114 ? -9.661 -10.737 -8.100 1.00 86.00 114 SER A O 1
ATOM 889 N N . VAL A 1 115 ? -7.918 -10.763 -6.674 1.00 90.38 115 VAL A N 1
ATOM 890 C CA . VAL A 1 115 ? -8.726 -10.739 -5.455 1.00 90.38 115 VAL A CA 1
ATOM 891 C C . VAL A 1 115 ? -9.674 -9.539 -5.498 1.00 90.38 115 VAL A C 1
ATOM 893 O O . VAL A 1 115 ? -9.316 -8.481 -6.014 1.00 90.38 115 VAL A O 1
ATOM 896 N N . THR A 1 116 ? -10.895 -9.727 -4.992 1.00 91.50 116 THR A N 1
ATOM 897 C CA . THR A 1 116 ? -12.095 -8.870 -5.136 1.00 91.50 116 THR A CA 1
ATOM 898 C C . THR A 1 116 ? -12.892 -9.021 -6.431 1.00 91.50 116 THR A C 1
ATOM 900 O O . THR A 1 116 ? -14.056 -8.667 -6.431 1.00 91.50 116 THR A O 1
ATOM 903 N N . GLY A 1 117 ? -12.340 -9.521 -7.541 1.00 91.44 117 GLY A N 1
ATOM 904 C CA . GLY A 1 117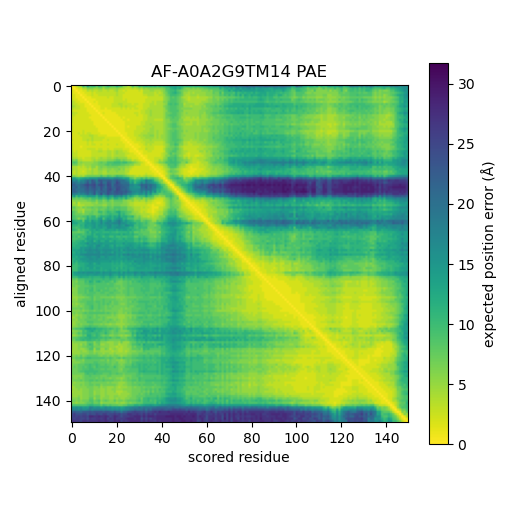 ? -13.101 -9.633 -8.799 1.00 91.44 117 GLY A CA 1
ATOM 905 C C . GLY A 1 117 ? -13.546 -8.296 -9.423 1.00 91.44 117 GLY A C 1
ATOM 906 O O . GLY A 1 117 ? -14.209 -8.301 -10.455 1.00 91.44 117 GLY A O 1
ATOM 907 N N . LEU A 1 118 ? -13.154 -7.159 -8.840 1.00 93.19 118 LEU A N 1
ATOM 908 C CA . LEU A 1 118 ? -13.450 -5.809 -9.333 1.00 93.19 118 LEU A CA 1
ATOM 909 C C . LEU A 1 118 ? -12.297 -5.219 -10.159 1.00 93.19 118 LEU A C 1
ATOM 911 O O . LEU A 1 118 ? -12.370 -4.083 -10.622 1.00 93.19 118 LEU A O 1
ATOM 915 N N . VAL A 1 119 ? -11.208 -5.965 -10.354 1.00 92.75 119 VAL A N 1
ATOM 916 C CA . VAL A 1 119 ? -10.028 -5.477 -11.074 1.00 92.75 119 VAL A CA 1
ATOM 917 C C . VAL A 1 119 ? -10.278 -5.513 -12.584 1.00 92.75 119 VAL A C 1
ATOM 919 O O . VAL A 1 119 ? -10.168 -6.560 -13.218 1.00 92.75 119 VAL A O 1
ATOM 922 N N . ALA A 1 120 ? -10.581 -4.354 -13.167 1.00 91.06 120 ALA A N 1
ATOM 923 C CA . ALA A 1 120 ? -10.851 -4.202 -14.597 1.00 91.06 120 ALA A CA 1
ATOM 924 C C . ALA A 1 120 ?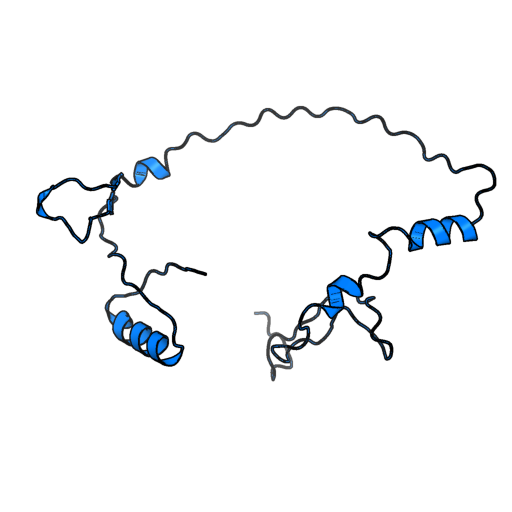 -9.567 -4.065 -15.436 1.00 91.06 120 ALA A C 1
ATOM 926 O O . ALA A 1 120 ? -9.509 -4.524 -16.578 1.00 91.06 120 ALA A O 1
ATOM 927 N N . ARG A 1 121 ? -8.512 -3.450 -14.881 1.00 91.88 121 ARG A N 1
ATOM 928 C CA . ARG A 1 121 ? -7.201 -3.318 -15.535 1.00 91.88 121 ARG A CA 1
ATOM 929 C C . ARG A 1 121 ? -6.074 -3.595 -14.548 1.00 91.88 121 ARG A C 1
ATOM 931 O O . ARG A 1 121 ? -5.921 -2.889 -13.555 1.00 91.88 121 ARG A O 1
ATOM 938 N N . GLN A 1 122 ? -5.267 -4.599 -14.873 1.00 92.62 122 GLN A N 1
ATOM 939 C CA . GLN A 1 122 ? -4.043 -4.965 -14.159 1.00 92.62 122 GLN A CA 1
ATOM 940 C C . GLN A 1 122 ? -2.802 -4.436 -14.887 1.00 92.62 122 GLN A C 1
ATOM 942 O O . GLN A 1 122 ? -2.874 -4.030 -16.044 1.00 92.62 122 GLN A O 1
ATOM 947 N N . GLN A 1 123 ? -1.640 -4.540 -14.237 1.00 94.56 123 GLN A N 1
ATOM 948 C CA . GLN A 1 123 ? -0.341 -4.154 -14.801 1.00 94.56 123 GLN A CA 1
ATOM 949 C C . GLN A 1 123 ? 0.008 -4.956 -16.069 1.00 94.56 123 GLN A C 1
ATOM 951 O O . GLN A 1 123 ? 0.644 -4.433 -16.981 1.00 94.56 123 GLN A O 1
ATOM 956 N N . CYS A 1 124 ? -0.383 -6.237 -16.127 1.00 94.00 124 CYS A N 1
ATOM 957 C CA . CYS A 1 124 ? -0.122 -7.113 -17.271 1.00 94.00 124 CYS A CA 1
ATOM 958 C C . CYS A 1 124 ? -1.221 -7.000 -18.327 1.00 94.00 124 CYS A C 1
ATOM 960 O O . CYS A 1 124 ? -2.398 -7.147 -18.009 1.00 94.00 124 CYS A O 1
ATOM 962 N N . VAL A 1 125 ? -0.824 -6.823 -19.587 1.00 92.75 125 VAL A N 1
ATOM 963 C CA . VAL A 1 125 ? -1.737 -6.603 -20.715 1.00 92.75 125 VAL A CA 1
ATOM 964 C C . VAL A 1 125 ? -1.510 -7.611 -21.836 1.00 92.75 125 VAL A C 1
ATOM 966 O O . VAL A 1 125 ? -0.402 -8.127 -22.016 1.00 92.75 125 VAL A O 1
ATOM 969 N N . GLY A 1 126 ? -2.570 -7.846 -22.611 1.00 93.00 126 GLY A N 1
ATOM 970 C CA . GLY A 1 126 ? -2.554 -8.697 -23.796 1.00 93.00 126 GLY A CA 1
ATOM 971 C C . GLY A 1 126 ? -2.319 -10.188 -23.505 1.00 93.00 126 GLY A C 1
ATOM 972 O O . GLY A 1 126 ? -2.153 -10.586 -22.351 1.00 93.00 126 GLY A O 1
ATOM 973 N N . PRO A 1 127 ? -2.264 -11.022 -24.559 1.00 95.12 127 PRO A N 1
ATOM 974 C CA . PRO A 1 127 ? -2.160 -12.480 -24.424 1.00 95.12 127 PRO A CA 1
ATOM 975 C C . PRO A 1 127 ? -0.875 -12.963 -23.736 1.00 95.12 127 PRO A C 1
ATOM 977 O O . PRO A 1 127 ? -0.845 -14.036 -23.146 1.00 95.12 127 PRO A O 1
ATOM 980 N N . LEU A 1 128 ? 0.198 -12.168 -23.797 1.00 93.19 128 LEU A N 1
ATOM 981 C CA . LEU A 1 128 ? 1.505 -12.511 -23.220 1.00 93.19 128 LEU A CA 1
ATOM 982 C C . LEU A 1 128 ? 1.673 -12.046 -21.766 1.00 93.19 128 LEU A C 1
ATOM 984 O O . LEU A 1 128 ? 2.737 -12.256 -21.170 1.00 93.19 128 LEU A O 1
ATOM 988 N N . HIS A 1 129 ? 0.651 -11.391 -21.199 1.00 92.19 129 HIS A N 1
ATOM 989 C CA . HIS A 1 129 ? 0.686 -10.797 -19.864 1.00 92.19 129 HIS A CA 1
ATOM 990 C C . HIS A 1 129 ? 1.944 -9.932 -19.646 1.00 92.19 129 HIS A C 1
ATOM 992 O O . HIS A 1 129 ? 2.698 -10.098 -18.678 1.00 92.19 129 HIS A O 1
ATOM 998 N N . THR A 1 130 ? 2.221 -9.012 -20.567 1.00 94.75 130 THR A N 1
ATOM 999 C CA . THR A 1 130 ? 3.397 -8.131 -20.474 1.00 94.75 130 THR A CA 1
ATOM 1000 C C . THR A 1 130 ? 3.081 -6.962 -19.534 1.00 94.75 130 THR A C 1
ATOM 1002 O O . THR A 1 130 ? 2.023 -6.358 -19.701 1.00 94.75 130 THR A O 1
ATOM 1005 N N . PRO A 1 131 ? 3.924 -6.642 -18.530 1.00 94.94 131 PRO A N 1
ATOM 1006 C CA . PRO A 1 131 ? 3.644 -5.596 -17.541 1.00 94.94 131 PRO A CA 1
ATOM 1007 C C . PRO A 1 131 ? 3.826 -4.191 -18.141 1.00 94.94 131 PRO A C 1
ATOM 1009 O O . PRO A 1 131 ? 4.850 -3.553 -17.919 1.00 94.94 131 PRO A O 1
ATOM 1012 N N . LEU A 1 132 ? 2.861 -3.760 -18.955 1.00 95.81 132 LEU A N 1
ATOM 1013 C CA . LEU A 1 132 ? 2.899 -2.519 -19.740 1.00 95.81 132 LEU A CA 1
ATOM 1014 C C . LEU A 1 132 ? 1.655 -1.642 -19.549 1.00 95.81 132 LEU A C 1
ATOM 1016 O O . LEU A 1 132 ? 1.502 -0.670 -20.277 1.00 95.81 132 LEU A O 1
ATOM 1020 N N . ALA A 1 133 ? 0.729 -1.978 -18.645 1.00 95.31 133 ALA A N 1
ATOM 1021 C CA . ALA A 1 133 ? -0.373 -1.058 -18.374 1.00 95.31 133 ALA A CA 1
ATOM 1022 C C . ALA A 1 133 ? 0.143 0.186 -17.646 1.00 95.31 133 ALA A C 1
ATOM 1024 O O . ALA A 1 133 ? 0.818 0.064 -16.625 1.00 95.31 133 ALA A O 1
ATOM 1025 N N . ASP A 1 134 ? -0.256 1.358 -18.132 1.00 96.31 134 ASP A N 1
ATOM 1026 C CA . ASP A 1 134 ? 0.102 2.644 -17.526 1.00 96.31 134 ASP A CA 1
ATOM 1027 C C . ASP A 1 134 ? -0.692 2.944 -16.246 1.00 96.31 134 ASP A C 1
ATOM 1029 O O . ASP A 1 134 ? -0.225 3.670 -15.373 1.00 96.31 134 ASP A O 1
ATOM 1033 N N . VAL A 1 135 ? -1.897 2.375 -16.121 1.00 95.25 135 VAL A N 1
ATOM 1034 C CA . VAL A 1 135 ? -2.814 2.609 -14.997 1.00 95.25 135 VAL A CA 1
ATOM 1035 C C . VAL A 1 135 ? -3.468 1.317 -14.514 1.00 95.25 135 VAL A C 1
ATOM 1037 O O . VAL A 1 135 ? -3.666 0.370 -15.282 1.00 95.25 135 VAL A O 1
ATOM 1040 N N . ALA A 1 136 ? -3.849 1.307 -13.236 1.00 93.31 136 ALA A N 1
ATOM 1041 C CA . ALA A 1 136 ? -4.755 0.319 -12.665 1.00 93.31 136 ALA A CA 1
ATOM 1042 C C . ALA A 1 136 ? -6.188 0.867 -12.678 1.00 93.31 136 ALA A C 1
ATOM 1044 O O . ALA A 1 136 ? -6.405 2.042 -12.392 1.00 93.31 136 ALA A O 1
ATOM 1045 N N . VAL A 1 137 ? -7.161 0.014 -12.999 1.00 93.25 137 VAL A N 1
ATOM 1046 C CA . VAL A 1 137 ? -8.587 0.375 -13.012 1.00 93.25 137 VAL A CA 1
ATOM 1047 C C . VAL A 1 137 ? -9.351 -0.667 -12.214 1.00 93.25 137 VAL A C 1
ATOM 1049 O O . VAL A 1 137 ? -9.206 -1.868 -12.457 1.00 93.25 137 VAL A O 1
ATOM 1052 N N . VAL A 1 138 ? -10.164 -0.200 -11.271 1.00 92.88 138 VAL A N 1
ATOM 1053 C CA . VAL A 1 138 ? -10.984 -1.029 -10.387 1.00 92.88 138 VAL A CA 1
ATOM 1054 C C . VAL A 1 138 ? -12.424 -0.537 -10.478 1.00 92.88 138 VAL A C 1
ATOM 1056 O O . VAL A 1 138 ? -12.672 0.667 -10.460 1.00 92.88 138 VAL A O 1
ATOM 1059 N N . ALA A 1 139 ? -13.364 -1.465 -10.620 1.00 91.75 139 ALA A N 1
ATOM 1060 C CA . ALA A 1 139 ? -14.787 -1.177 -10.570 1.00 91.75 139 ALA A CA 1
ATOM 1061 C C . ALA A 1 139 ? -15.212 -0.860 -9.129 1.00 91.75 139 ALA A C 1
ATOM 1063 O O . ALA A 1 139 ? -14.721 -1.469 -8.181 1.00 91.75 139 ALA A O 1
ATOM 1064 N N . LEU A 1 140 ? -16.140 0.081 -8.959 1.00 90.62 140 LEU A N 1
ATOM 1065 C CA . LEU A 1 140 ? -16.650 0.444 -7.631 1.00 90.62 140 LEU A CA 1
ATOM 1066 C C . LEU A 1 140 ? -17.620 -0.604 -7.074 1.00 90.62 140 LEU A C 1
ATOM 1068 O O . LEU A 1 140 ? -17.698 -0.795 -5.863 1.00 90.62 140 LEU A O 1
ATOM 1072 N N . SER A 1 141 ? -18.346 -1.296 -7.951 1.00 90.69 141 SER A N 1
ATOM 1073 C CA . SER A 1 141 ? -19.261 -2.371 -7.581 1.00 90.69 141 SER A CA 1
ATOM 1074 C C . SER A 1 141 ? -19.376 -3.405 -8.701 1.00 90.69 141 SER A C 1
ATOM 1076 O O . SER A 1 141 ? -18.885 -3.205 -9.813 1.00 90.69 141 SER A O 1
ATOM 1078 N N . TYR A 1 142 ? -20.020 -4.534 -8.398 1.00 90.88 142 TYR A N 1
ATOM 1079 C CA . TYR A 1 142 ? -20.223 -5.625 -9.356 1.00 90.88 142 TYR A CA 1
ATOM 1080 C C . TYR A 1 142 ? -21.375 -5.372 -10.335 1.00 90.88 142 TYR A C 1
ATOM 1082 O O . TYR A 1 142 ? -21.442 -6.028 -11.373 1.00 90.88 142 TYR A O 1
ATOM 1090 N N . PHE A 1 143 ? -22.306 -4.476 -9.992 1.00 89.00 143 PHE A N 1
ATOM 1091 C CA . PHE A 1 143 ? -23.596 -4.368 -10.680 1.00 89.00 143 PHE A CA 1
ATOM 1092 C C . PHE A 1 143 ? -23.908 -2.966 -11.202 1.00 89.00 143 PHE A C 1
ATOM 1094 O O . PHE A 1 143 ? -24.720 -2.841 -12.123 1.00 89.00 143 PHE A O 1
ATOM 1101 N N . ASP A 1 144 ? -23.277 -1.924 -10.661 1.00 82.06 144 ASP A N 1
ATOM 1102 C CA . ASP A 1 144 ? -23.576 -0.558 -11.077 1.00 82.06 144 ASP A CA 1
ATOM 1103 C C . ASP A 1 144 ? -22.931 -0.256 -12.426 1.00 82.06 144 ASP A C 1
ATOM 1105 O O . ASP A 1 144 ? -21.743 -0.483 -12.656 1.00 82.06 144 ASP A O 1
ATOM 1109 N N . LYS A 1 145 ? -23.748 0.270 -13.339 1.00 70.69 145 LYS A N 1
ATOM 1110 C CA . LYS A 1 145 ? -23.335 0.640 -14.701 1.00 70.69 145 LYS A CA 1
ATOM 1111 C C . LYS A 1 145 ? -22.989 2.125 -14.831 1.00 70.69 145 LYS A C 1
ATOM 1113 O O . LYS A 1 145 ? -22.501 2.540 -15.879 1.00 70.69 145 LYS A O 1
ATOM 1118 N N . THR A 1 146 ? -23.231 2.912 -13.784 1.00 58.47 146 THR A N 1
ATOM 1119 C CA . THR A 1 146 ? -23.110 4.372 -13.797 1.00 58.47 146 THR A CA 1
ATOM 1120 C C . THR A 1 146 ? -22.679 4.871 -12.425 1.00 58.47 146 THR A C 1
ATOM 1122 O O . THR A 1 146 ? -23.258 4.492 -11.411 1.00 58.47 146 THR A O 1
ATOM 1125 N N . ILE A 1 147 ? -21.677 5.748 -12.397 1.00 56.69 147 ILE A N 1
ATOM 1126 C CA . ILE A 1 147 ? -21.333 6.524 -11.207 1.00 56.69 147 ILE A CA 1
ATOM 1127 C C . ILE A 1 147 ? -22.269 7.736 -11.220 1.00 56.69 147 ILE A C 1
ATOM 1129 O O . ILE A 1 147 ? -22.042 8.670 -11.986 1.00 56.69 147 ILE A O 1
ATOM 1133 N N . ASN A 1 148 ? -23.344 7.708 -10.429 1.00 45.28 148 ASN A N 1
ATOM 1134 C CA . ASN A 1 148 ? -24.096 8.927 -10.135 1.00 45.28 148 ASN A CA 1
ATOM 1135 C C . ASN A 1 148 ? -23.227 9.761 -9.193 1.00 45.28 148 ASN A C 1
ATOM 1137 O O . ASN A 1 148 ? -23.146 9.477 -8.001 1.00 45.28 148 ASN A O 1
ATOM 1141 N N . ILE A 1 149 ? -22.503 10.722 -9.757 1.00 47.78 149 ILE A N 1
ATOM 1142 C CA . ILE A 1 149 ? -21.872 11.785 -8.982 1.00 47.78 149 ILE A CA 1
ATOM 1143 C C . ILE A 1 149 ? -22.962 12.844 -8.806 1.00 47.78 149 ILE A C 1
ATOM 1145 O O . ILE A 1 149 ? -23.255 13.570 -9.756 1.00 47.78 149 ILE A O 1
ATOM 1149 N N . GLU A 1 150 ? -23.613 12.853 -7.643 1.00 35.34 150 GLU A N 1
ATOM 1150 C CA . GLU A 1 150 ? -24.310 14.047 -7.138 1.00 35.34 150 GLU A CA 1
ATOM 1151 C C . GLU A 1 150 ? -23.300 15.005 -6.498 1.00 35.34 150 GLU A C 1
ATOM 1153 O O . GLU A 1 150 ? -22.370 14.513 -5.812 1.00 35.34 150 GLU A O 1
#

Radius of gyration: 28.85 Å; Cα contacts (8 Å, |Δi|>4): 85; chains: 1; bounding box: 56×43×78 Å

Sequence (150 aa):
ENDAALVDANRLGKIMAISRREKCTVSIVGKVTDENRVVLTNFADEADGTKPVDFDTKILGEREKKVFHLNSTPMPLRQLELPAGLTVRQALEMVLRLPSVASKRYLTSKVDRSVTGLVARQQCVGPLHTPLADVAVVALSYFDKTINIE

InterPro domains:
  IPR036676 PurM-like, C-terminal domain superfamily [SSF56042] (5-109)
  IPR036921 PurM-like, N-terminal domain superfamily [G3DSA:3.30.1330.10] (77-149)
  IPR036921 PurM-like, N-terminal domain superfamily [SSF55326] (84-144)
  IPR055181 FGAR-AT, PurM N-terminal-like domain [PF22689] (103-144)

Organism: Teladorsagia circumcincta (NCBI:txid45464)

Foldseek 3Di:
DDDDDDDDPVCVVVVVVVCVVVVHDDDDLDDDDPAQWDWADDPPPPPVVDTPGIDGVVVVVPDDDDDDDDDDDDDDDDDDDDDPPDDPVNVVVVQCPPPVNHFPCVVQVVDDQCPPVQWPDDLFDDPVRGRHDPDTDGHPDDDDPDDPDD

Mean predicted aligned error: 9.33 Å